Protein AF-A0A2P4XNV7-F1 (afdb_monomer_lite)

Secondary structure (DSSP, 8-state):
------------------------PPP-----------------S---------PPP--S-------S-TTPPP--HHHHHHHHHT--HHHHHHHHHTT--HHHHHHHHHHHHHTTSS-HHHHHHHHHHHHHHHH-

Organism: NCBI:txid4796

Foldseek 3Di:
DDDDDDDDDDDDDDDDDDDDDDDDDDDDDDDDDDDDDDDDDPDDDDDPPDDDDDDPDPDAPWPPPDDDDPDADTAHPVNLVCLLVVVCVVVLVVCLVVVDDLVSQLVNVVVCCVVVNDPPVSSVVSSVVSNVVNVD

InterPro domains:
  IPR031825 RXLR phytopathogen effector protein [PF16810] (2-131)

pLDDT: mean 70.28, std 21.77, range [34.59, 96.25]

Radius of gyration: 27.6 Å; chains: 1; bounding box: 35×68×77 Å

Sequence (136 aa):
MRLSFVLLAVIVISTSNATSNADPTAILPKTSMGLIYPSDALNGPSDKRVLRVHRKSEVEDFVDIIDGEERGISITSEQLSNLIKGSTRDIFQNWVRQGHSAGEVANALNSFITAGKLTDDRARDIARWFRDVKKS

Structure (mmCIF, N/CA/C/O backbone):
data_AF-A0A2P4XNV7-F1
#
_entry.id   AF-A0A2P4XNV7-F1
#
loop_
_atom_site.group_PDB
_atom_site.id
_atom_site.type_symbol
_atom_site.label_atom_id
_atom_site.label_alt_id
_atom_site.label_comp_id
_atom_site.label_asym_id
_atom_site.label_entity_id
_atom_site.label_seq_id
_atom_site.pdbx_PDB_ins_code
_atom_site.Cartn_x
_atom_site.Cartn_y
_atom_site.Cartn_z
_atom_site.occupancy
_atom_site.B_iso_or_equiv
_atom_site.auth_seq_id
_atom_site.auth_comp_id
_atom_site.auth_asym_id
_atom_site.auth_atom_id
_atom_site.pdbx_PDB_model_num
ATOM 1 N N . MET A 1 1 ? -16.204 -17.087 42.561 1.00 44.22 1 MET A N 1
ATOM 2 C CA . MET A 1 1 ? -15.238 -16.034 42.185 1.00 44.22 1 MET A CA 1
ATOM 3 C C . MET A 1 1 ? -16.016 -14.939 41.479 1.00 44.22 1 MET A C 1
ATOM 5 O O . MET A 1 1 ? -16.698 -15.239 40.511 1.00 44.22 1 MET A O 1
ATOM 9 N N . ARG A 1 2 ? -16.034 -13.723 42.033 1.00 53.09 2 ARG A N 1
ATOM 10 C CA . ARG A 1 2 ? -16.682 -12.557 41.417 1.00 53.09 2 ARG A CA 1
ATOM 11 C C . ARG A 1 2 ? -15.618 -11.822 40.605 1.00 53.09 2 ARG A C 1
ATOM 13 O O . ARG A 1 2 ? -14.604 -11.455 41.187 1.00 53.09 2 ARG A O 1
ATOM 20 N N . LEU A 1 3 ? -15.844 -11.619 39.310 1.00 45.59 3 LEU A N 1
ATOM 21 C CA . LEU A 1 3 ? -15.098 -10.646 38.515 1.00 45.59 3 LEU A CA 1
ATOM 22 C C . LEU A 1 3 ? -16.109 -9.688 37.898 1.00 45.59 3 LEU A C 1
ATOM 24 O O . LEU A 1 3 ? -16.947 -10.077 37.088 1.00 45.59 3 LEU A O 1
ATOM 28 N N . SER A 1 4 ? -16.034 -8.450 38.356 1.00 49.75 4 SER A N 1
ATOM 29 C CA . SER A 1 4 ? -16.861 -7.339 37.923 1.00 49.75 4 SER A CA 1
ATOM 30 C C . SER A 1 4 ? -15.994 -6.339 37.164 1.00 49.75 4 SER A C 1
ATOM 32 O O . SER A 1 4 ? -14.795 -6.244 37.421 1.00 49.75 4 SER A O 1
ATOM 34 N N . PHE A 1 5 ? -16.687 -5.531 36.359 1.00 50.41 5 PHE A N 1
ATOM 35 C CA . PHE A 1 5 ? -16.301 -4.250 35.757 1.00 50.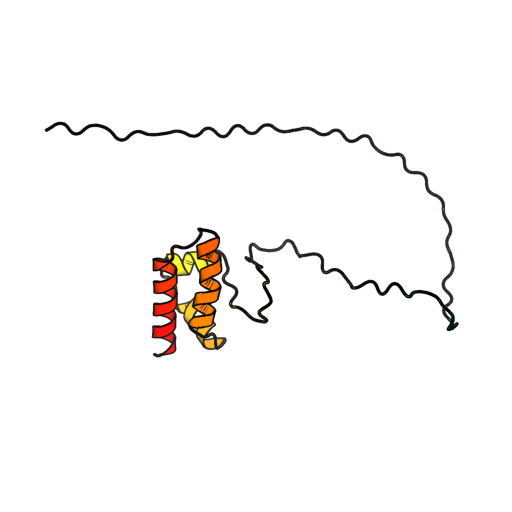41 5 PHE A CA 1
ATOM 36 C C . PHE A 1 5 ? -15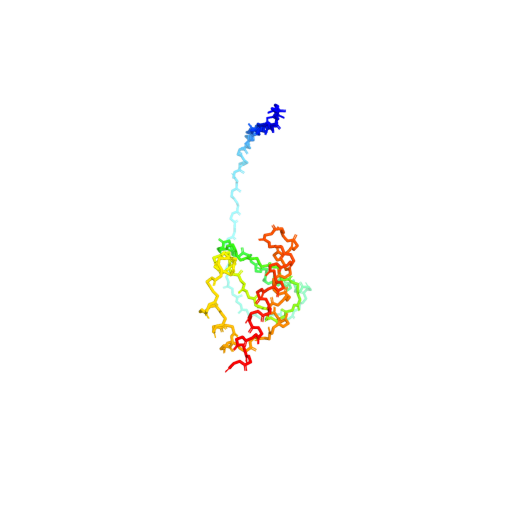.643 -4.294 34.375 1.00 50.41 5 PHE A C 1
ATOM 38 O O . PHE A 1 5 ? -14.475 -4.632 34.220 1.00 50.41 5 PHE A O 1
ATOM 45 N N . VAL A 1 6 ? -16.389 -3.784 33.390 1.00 54.12 6 VAL A N 1
ATOM 46 C CA . VAL A 1 6 ? -15.826 -3.020 32.274 1.00 54.12 6 VAL A CA 1
ATOM 47 C C . VAL A 1 6 ? -16.616 -1.714 32.181 1.00 54.12 6 VAL A C 1
ATOM 49 O O . VAL A 1 6 ? -17.844 -1.711 32.126 1.00 54.12 6 VAL A O 1
ATOM 52 N N . LEU A 1 7 ? -15.880 -0.612 32.270 1.00 48.31 7 LEU A N 1
ATOM 53 C CA . LEU A 1 7 ? -16.336 0.773 32.286 1.00 48.31 7 LEU A CA 1
ATOM 54 C C . LEU A 1 7 ? -16.689 1.213 30.852 1.00 48.31 7 LEU A C 1
ATOM 56 O O . LEU A 1 7 ? -15.877 1.014 29.950 1.00 48.31 7 LEU A O 1
ATOM 60 N N . LEU A 1 8 ? -17.857 1.824 30.630 1.00 47.53 8 LEU A N 1
ATOM 61 C CA . LEU A 1 8 ? -18.256 2.364 29.323 1.00 47.53 8 LEU A CA 1
ATOM 62 C C . LEU A 1 8 ? -18.228 3.900 29.375 1.00 47.53 8 LEU A C 1
ATOM 64 O O . LEU A 1 8 ? -19.014 4.506 30.101 1.00 47.53 8 LEU A O 1
ATOM 68 N N . ALA A 1 9 ? -17.318 4.526 28.627 1.00 56.16 9 ALA A N 1
ATOM 69 C CA . ALA A 1 9 ? -17.241 5.980 28.487 1.00 56.16 9 ALA A CA 1
ATOM 70 C C . ALA A 1 9 ? -17.989 6.421 27.218 1.00 56.16 9 ALA A C 1
ATOM 72 O O . ALA A 1 9 ? -17.646 6.005 26.113 1.00 56.16 9 ALA A O 1
ATOM 73 N N . VAL A 1 10 ? -19.019 7.254 27.382 1.00 63.78 10 VAL A N 1
ATOM 74 C CA . VAL A 1 10 ? -19.807 7.843 26.289 1.00 63.78 10 VAL A CA 1
ATOM 75 C C . VAL A 1 10 ? -19.272 9.246 26.009 1.00 63.78 10 VAL A C 1
ATOM 77 O O . VAL A 1 10 ? -19.251 10.084 26.907 1.00 63.78 10 VAL A O 1
ATOM 80 N N . ILE A 1 11 ? -18.848 9.512 24.772 1.00 59.88 11 ILE A N 1
ATOM 81 C CA . ILE A 1 11 ? -18.416 10.844 24.327 1.00 59.88 11 ILE A CA 1
ATOM 82 C C . ILE A 1 11 ? -19.572 11.477 23.549 1.00 59.88 11 ILE A C 1
ATOM 84 O O . ILE A 1 11 ? -19.970 10.974 22.501 1.00 59.88 11 ILE A O 1
ATOM 88 N N . VAL A 1 12 ? -20.116 12.577 24.071 1.00 62.19 12 VAL A N 1
ATOM 89 C CA . VAL A 1 12 ? -21.108 13.418 23.385 1.00 62.19 12 VAL A CA 1
ATOM 90 C C . VAL A 1 12 ? -20.360 14.516 22.632 1.00 62.19 12 VAL A C 1
ATOM 92 O O . VAL A 1 12 ? -19.622 15.285 23.242 1.00 62.19 12 VAL A O 1
ATOM 95 N N . ILE A 1 13 ? -20.554 14.598 21.316 1.00 55.69 13 ILE A N 1
ATOM 96 C CA . ILE A 1 13 ? -20.037 15.688 20.479 1.00 55.69 13 ILE A CA 1
ATOM 97 C C . ILE A 1 13 ? -21.178 16.689 20.277 1.00 55.69 13 ILE A C 1
ATOM 99 O O . ILE A 1 13 ? -22.166 16.383 19.612 1.00 55.69 13 ILE A O 1
ATOM 103 N N . SER A 1 14 ? -21.058 17.877 20.865 1.00 50.75 14 SER A N 1
ATOM 104 C CA . SER A 1 14 ? -21.955 19.008 20.623 1.00 50.75 14 SER A CA 1
ATOM 105 C C . SER A 1 14 ? -21.507 19.771 19.375 1.00 50.75 14 SER A C 1
ATOM 107 O O . SER A 1 14 ? -20.380 20.255 19.296 1.00 50.75 14 SER A O 1
ATOM 109 N N . THR A 1 15 ? -22.392 19.884 18.385 1.00 55.91 15 THR A N 1
ATOM 110 C CA . THR A 1 15 ? -22.208 20.759 17.221 1.00 55.91 15 THR A CA 1
ATOM 111 C C . THR A 1 15 ? -22.933 22.080 17.470 1.00 55.91 15 THR A C 1
ATOM 113 O O . THR A 1 15 ? -24.106 22.092 17.837 1.00 55.91 15 THR A O 1
ATOM 116 N N . SER A 1 16 ? -22.223 23.195 17.297 1.00 52.44 16 SER A N 1
ATOM 117 C CA . SER A 1 16 ? -22.794 24.544 17.323 1.00 52.44 16 SER A CA 1
ATOM 118 C C . SER A 1 16 ? -22.580 25.191 15.960 1.00 52.44 16 SER A C 1
ATOM 120 O O . SER A 1 16 ? -21.454 25.257 15.467 1.00 52.44 16 SER A O 1
ATOM 122 N N . ASN A 1 17 ? -23.664 25.668 15.356 1.00 58.62 17 ASN A N 1
ATOM 123 C CA . ASN A 1 17 ? -23.693 26.208 14.001 1.00 58.62 17 ASN A CA 1
ATOM 124 C C . ASN A 1 17 ? -23.554 27.731 14.100 1.00 58.62 17 ASN A C 1
ATOM 126 O O . ASN A 1 17 ? -24.399 28.378 14.717 1.00 58.62 17 ASN A O 1
ATOM 130 N N . ALA A 1 18 ? -22.518 28.318 13.504 1.00 50.94 18 ALA A N 1
ATOM 131 C CA . ALA A 1 18 ? -22.404 29.770 13.401 1.00 50.94 18 ALA A CA 1
ATOM 132 C C . ALA A 1 18 ? -23.062 30.250 12.098 1.00 50.94 18 ALA A C 1
ATOM 134 O O . ALA A 1 18 ? -22.565 29.994 11.004 1.00 50.94 18 ALA A O 1
ATOM 135 N N . THR A 1 19 ? -24.193 30.945 12.214 1.00 50.84 19 THR A N 1
ATOM 136 C CA . THR A 1 19 ? -24.823 31.706 11.127 1.00 50.84 19 THR A CA 1
ATOM 137 C C . THR A 1 19 ? -24.040 32.990 10.868 1.00 50.84 19 THR A C 1
ATOM 139 O O . THR A 1 19 ? -23.944 33.838 11.754 1.00 50.84 19 THR A O 1
ATOM 142 N N . SER A 1 20 ? -23.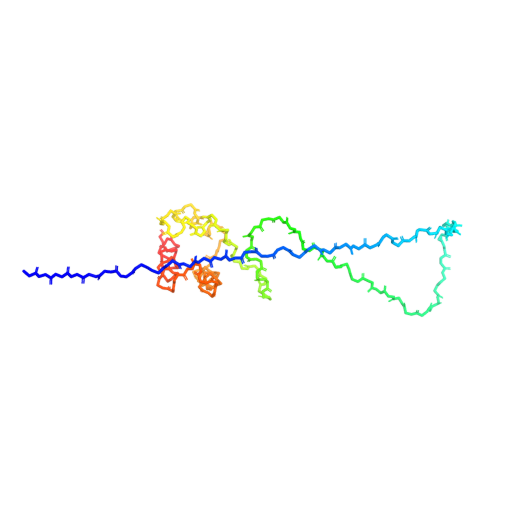521 33.161 9.653 1.00 44.16 20 SER A N 1
ATOM 143 C CA . SER A 1 20 ? -22.972 34.433 9.177 1.00 44.16 20 SER A CA 1
ATOM 144 C C . SER A 1 20 ? -23.921 35.011 8.129 1.00 44.16 20 SER A C 1
ATOM 146 O O . SER A 1 20 ? -24.077 34.450 7.047 1.00 44.16 20 SER A O 1
ATOM 148 N N . ASN A 1 21 ? -24.593 36.108 8.482 1.00 55.09 21 ASN A N 1
ATOM 149 C CA . ASN A 1 21 ? -25.277 36.962 7.519 1.00 55.09 21 ASN A CA 1
ATOM 150 C C . ASN A 1 21 ? -24.216 37.873 6.892 1.00 55.09 21 ASN A C 1
ATOM 152 O O . ASN A 1 21 ? -23.575 38.637 7.613 1.00 55.09 21 ASN A O 1
ATOM 156 N N . ALA A 1 22 ? -24.018 37.780 5.579 1.00 45.62 22 ALA A N 1
ATOM 157 C CA . ALA A 1 22 ? -23.236 38.749 4.821 1.00 45.62 22 ALA A CA 1
ATOM 158 C C . ALA A 1 22 ? -24.206 39.646 4.043 1.00 45.62 22 ALA A C 1
ATOM 160 O O . ALA A 1 22 ? -25.005 39.150 3.246 1.00 45.62 22 ALA A O 1
ATOM 161 N N . ASP A 1 23 ? -24.149 40.951 4.304 1.00 51.56 23 ASP A N 1
ATOM 162 C CA . ASP A 1 23 ? -24.905 41.971 3.576 1.00 51.56 23 ASP A CA 1
ATOM 163 C C . ASP A 1 23 ? -24.557 41.959 2.072 1.00 51.56 23 ASP A C 1
ATOM 165 O O . ASP A 1 23 ? -23.394 41.753 1.708 1.00 51.56 23 ASP A O 1
ATOM 169 N N . PRO A 1 24 ? -25.522 42.202 1.164 1.00 48.38 24 PRO A N 1
ATOM 170 C CA . PRO A 1 24 ? -25.244 42.245 -0.265 1.00 48.38 24 PRO A CA 1
ATOM 171 C C . PRO A 1 24 ? -24.553 43.559 -0.660 1.00 48.38 24 PRO A C 1
ATOM 173 O O . PRO A 1 24 ? -25.140 44.640 -0.595 1.00 48.38 24 PRO A O 1
ATOM 176 N N . THR A 1 25 ? -23.312 43.469 -1.139 1.00 44.53 25 THR A N 1
ATOM 177 C CA . THR A 1 25 ? -22.605 44.608 -1.737 1.00 44.53 25 THR A CA 1
ATOM 178 C C . THR A 1 25 ? -23.222 44.965 -3.091 1.00 44.53 25 THR A C 1
ATOM 180 O O . THR A 1 25 ? -23.326 44.135 -3.994 1.00 44.53 25 THR A O 1
ATOM 183 N N . ALA A 1 26 ? -23.625 46.229 -3.213 1.00 41.25 26 ALA A N 1
ATOM 184 C CA . ALA A 1 26 ? -24.258 46.821 -4.380 1.00 41.25 26 ALA A CA 1
ATOM 185 C C . ALA A 1 26 ? -23.426 46.684 -5.670 1.00 41.25 26 ALA A C 1
ATOM 187 O O . ALA A 1 26 ? -22.220 46.926 -5.703 1.00 41.25 26 ALA A O 1
ATOM 188 N N . ILE A 1 27 ? -24.122 46.347 -6.755 1.00 50.78 27 ILE A N 1
ATOM 189 C CA . ILE A 1 27 ? -23.620 46.295 -8.128 1.00 50.78 27 ILE A CA 1
ATOM 190 C C . ILE A 1 27 ? -23.653 47.720 -8.698 1.00 50.78 27 ILE A C 1
ATOM 192 O O . ILE A 1 27 ? -24.695 48.368 -8.624 1.00 50.78 27 ILE A O 1
ATOM 196 N N . LEU A 1 28 ? -22.577 48.187 -9.341 1.00 37.94 28 LEU A N 1
ATOM 197 C CA . LEU A 1 28 ? -22.668 49.301 -10.293 1.00 37.94 28 LEU A CA 1
ATOM 198 C C . LEU A 1 28 ? -21.811 49.019 -11.545 1.00 37.94 28 LEU A C 1
ATOM 200 O O . LEU A 1 28 ? -20.600 48.826 -11.419 1.00 37.94 28 LEU A O 1
ATOM 204 N N . PRO A 1 29 ? -22.408 48.989 -12.753 1.00 48.69 29 PRO A N 1
ATOM 205 C CA . PRO A 1 29 ? -21.723 48.635 -13.987 1.00 48.69 29 PRO A CA 1
ATOM 206 C C . PRO A 1 29 ? -21.147 49.886 -14.655 1.00 48.69 29 PRO A C 1
ATOM 208 O O . PRO A 1 29 ? -21.850 50.881 -14.834 1.00 48.69 29 PRO A O 1
ATOM 211 N N . LYS A 1 30 ? -19.886 49.834 -15.091 1.00 43.75 30 LYS A N 1
ATOM 212 C CA . LYS A 1 30 ? -19.377 50.768 -16.103 1.00 43.75 30 LYS A CA 1
ATOM 213 C C . LYS A 1 30 ? -18.643 50.009 -17.202 1.00 43.75 30 LYS A C 1
ATOM 215 O O . LYS A 1 30 ? -17.568 49.453 -17.022 1.00 43.75 30 LYS A O 1
ATOM 220 N N . THR A 1 31 ? -19.337 49.992 -18.329 1.00 48.75 31 THR A N 1
ATOM 221 C CA . THR A 1 31 ? -18.972 49.612 -19.688 1.00 48.75 31 THR A CA 1
ATOM 222 C C . THR A 1 31 ? -17.658 50.225 -20.165 1.00 48.75 31 THR A C 1
ATOM 224 O O . THR A 1 31 ? -17.448 51.421 -19.983 1.00 48.75 31 THR A O 1
ATOM 227 N N . SER A 1 32 ? -16.873 49.459 -20.923 1.00 39.38 32 SER A N 1
ATOM 228 C CA . SER A 1 32 ? -16.314 49.946 -22.190 1.00 39.38 32 SER A CA 1
ATOM 229 C C . SER A 1 32 ? -15.863 48.757 -23.042 1.00 39.38 32 SER A C 1
ATOM 231 O O . SER A 1 32 ? -14.926 48.045 -22.685 1.00 39.38 32 SER A O 1
ATOM 233 N N . MET A 1 33 ? -16.580 48.509 -24.141 1.00 46.97 33 MET A N 1
ATOM 234 C CA . MET A 1 33 ? -16.168 47.590 -25.204 1.00 46.97 33 MET A CA 1
ATOM 235 C C . MET A 1 33 ? -14.953 48.193 -25.915 1.00 46.97 33 MET A C 1
ATOM 237 O O . MET A 1 33 ? -15.052 49.273 -26.490 1.00 46.97 33 MET A O 1
ATOM 241 N N . GLY A 1 34 ? -13.822 47.488 -25.897 1.00 36.47 34 GLY A N 1
ATOM 242 C CA . GLY A 1 34 ? -12.653 47.802 -26.715 1.00 36.47 34 GLY A CA 1
ATOM 243 C C . GLY A 1 34 ? -12.474 46.743 -27.796 1.00 36.47 34 GLY A C 1
ATOM 244 O O . GLY A 1 34 ? -12.187 45.591 -27.483 1.00 36.47 34 GLY A O 1
ATOM 245 N N . LEU A 1 35 ? -12.693 47.145 -29.047 1.00 38.12 35 LEU A N 1
ATOM 246 C 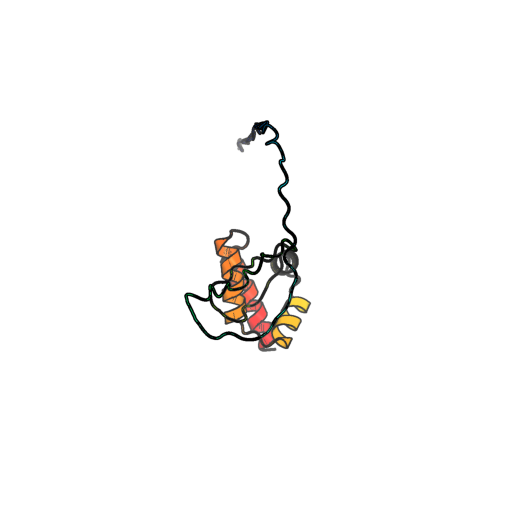CA . LEU A 1 35 ? -12.501 46.379 -30.280 1.00 38.12 35 LEU A CA 1
ATOM 247 C C . LEU A 1 35 ? -11.131 45.674 -30.331 1.00 38.12 35 LEU A C 1
ATOM 249 O O . LEU A 1 35 ? -10.103 46.270 -30.020 1.00 38.12 35 LEU A O 1
ATOM 253 N N . ILE A 1 36 ? -11.126 44.429 -30.807 1.00 45.56 36 ILE A N 1
ATOM 254 C CA . ILE A 1 36 ? -9.926 43.636 -31.092 1.00 45.56 36 ILE A CA 1
ATOM 255 C C . ILE A 1 36 ? -9.409 44.009 -32.488 1.00 45.56 36 ILE A C 1
ATOM 257 O O . ILE A 1 36 ? -10.111 43.795 -33.472 1.00 45.56 36 ILE A O 1
ATOM 261 N N . TYR A 1 37 ? -8.167 44.487 -32.573 1.00 34.59 37 TYR A N 1
ATOM 262 C CA . TYR A 1 37 ? -7.324 44.373 -33.768 1.00 34.59 37 TYR A CA 1
ATOM 263 C C . TYR A 1 37 ? -5.910 43.963 -33.329 1.00 34.59 37 TYR A C 1
ATOM 265 O O . TYR A 1 37 ? -5.304 44.682 -32.533 1.00 34.59 37 TYR A O 1
ATOM 273 N N . PRO A 1 38 ? -5.376 42.817 -33.796 1.00 55.12 38 PRO A N 1
ATOM 274 C CA . PRO A 1 38 ? -4.023 42.396 -33.485 1.00 55.12 38 PRO A CA 1
ATOM 275 C C . PRO A 1 38 ? -3.102 42.714 -34.663 1.00 55.12 38 PRO A C 1
ATOM 277 O O . PRO A 1 38 ? -3.242 42.135 -35.737 1.00 55.12 38 PRO A O 1
ATOM 280 N N . SER A 1 39 ? -2.118 43.580 -34.457 1.00 42.75 39 SER A N 1
ATOM 281 C CA . SER A 1 39 ? -0.879 43.522 -35.232 1.00 42.75 39 SER A CA 1
ATOM 282 C C . SER A 1 39 ? 0.211 44.314 -34.526 1.00 42.75 39 SER A C 1
ATOM 284 O O . SER A 1 39 ? 0.197 45.540 -34.522 1.00 42.75 39 SER A O 1
ATOM 286 N N . ASP A 1 40 ? 1.118 43.542 -33.937 1.00 50.88 40 ASP A N 1
ATOM 287 C CA . ASP A 1 40 ? 2.561 43.749 -33.986 1.00 50.88 40 ASP A CA 1
ATOM 288 C C . ASP A 1 40 ? 3.100 45.106 -33.500 1.00 50.88 40 ASP A C 1
ATOM 290 O O . ASP A 1 40 ? 3.178 46.087 -34.236 1.00 50.88 40 ASP A O 1
ATOM 294 N N . ALA A 1 41 ? 3.536 45.129 -32.240 1.00 36.88 41 ALA A N 1
ATOM 295 C CA . ALA A 1 41 ? 4.503 46.102 -31.750 1.00 36.88 41 ALA A CA 1
ATOM 296 C C . ALA A 1 41 ? 5.283 45.506 -30.568 1.00 36.88 41 ALA A C 1
ATOM 298 O O . ALA A 1 41 ? 4.862 45.550 -29.412 1.00 36.88 41 ALA A O 1
ATOM 299 N N . LEU A 1 42 ? 6.451 44.948 -30.883 1.00 55.72 42 LEU A N 1
ATOM 300 C CA . LEU A 1 42 ? 7.583 44.804 -29.970 1.00 55.72 42 LEU A CA 1
ATOM 301 C C . LEU A 1 42 ? 7.909 46.164 -29.313 1.00 55.72 42 LEU A C 1
ATOM 303 O O . LEU A 1 42 ? 8.573 46.977 -29.948 1.00 55.72 42 LEU A O 1
ATOM 307 N N . ASN A 1 43 ? 7.460 46.420 -28.072 1.00 43.25 43 ASN A N 1
ATOM 308 C CA . ASN A 1 43 ? 8.173 47.274 -27.096 1.00 43.25 43 ASN A CA 1
ATOM 309 C C . ASN A 1 43 ? 7.504 47.363 -25.696 1.00 43.25 43 ASN A C 1
ATOM 311 O O . ASN A 1 43 ? 6.659 48.219 -25.459 1.00 43.25 43 ASN A O 1
ATOM 315 N N . GLY A 1 44 ? 7.998 46.541 -24.753 1.00 37.34 44 GLY A N 1
ATOM 316 C CA . GLY A 1 44 ? 8.061 46.764 -23.287 1.00 37.34 44 GLY A CA 1
ATOM 317 C C . GLY A 1 44 ? 6.759 46.814 -22.454 1.00 37.34 44 GLY A C 1
ATOM 318 O O . GLY A 1 44 ? 5.667 46.897 -23.000 1.00 37.34 44 GLY A O 1
ATOM 319 N N . PRO A 1 45 ? 6.842 46.881 -21.104 1.00 50.41 45 PRO A N 1
ATOM 320 C CA . PRO A 1 45 ? 7.708 46.173 -20.160 1.00 50.41 45 PRO A CA 1
ATOM 321 C C . PRO A 1 45 ? 6.911 45.144 -19.311 1.00 50.41 45 PRO A C 1
ATOM 323 O O . PRO A 1 45 ? 5.766 45.364 -18.926 1.00 50.41 45 PRO A O 1
ATOM 326 N N . SER A 1 46 ? 7.564 44.043 -18.927 1.00 59.91 46 SER A N 1
ATOM 327 C CA . SER A 1 46 ? 7.051 42.976 -18.042 1.00 59.91 46 SER A CA 1
ATOM 328 C C . SER A 1 46 ? 5.819 42.209 -18.549 1.00 59.91 46 SER A C 1
ATOM 330 O O . SER A 1 46 ? 4.700 42.372 -18.065 1.00 59.91 46 SER A O 1
ATOM 332 N N . ASP A 1 47 ? 6.056 41.261 -19.457 1.00 53.38 47 ASP A N 1
ATOM 333 C CA . ASP A 1 47 ? 5.110 40.176 -19.707 1.00 53.38 47 ASP A CA 1
ATOM 334 C C . ASP A 1 47 ? 4.901 39.386 -18.411 1.00 53.38 47 ASP A C 1
ATOM 336 O O . ASP A 1 47 ? 5.732 38.565 -18.006 1.00 53.38 47 ASP A O 1
ATOM 340 N N . LYS A 1 48 ? 3.774 39.627 -17.738 1.00 63.44 48 LYS A N 1
ATOM 341 C CA . LYS A 1 48 ? 3.290 38.744 -16.678 1.00 63.44 48 LYS A CA 1
ATOM 342 C C . LYS A 1 48 ? 2.900 37.422 -17.334 1.00 63.44 48 LYS A C 1
ATOM 344 O O . LYS A 1 48 ? 1.754 37.219 -17.721 1.00 63.44 48 LYS A O 1
ATOM 349 N N . ARG A 1 49 ? 3.871 36.516 -17.477 1.00 63.38 49 ARG A N 1
ATOM 350 C CA . ARG A 1 49 ? 3.622 35.111 -17.811 1.00 63.38 49 ARG A CA 1
ATOM 351 C C . ARG A 1 49 ? 2.815 34.506 -16.668 1.00 63.38 49 ARG A C 1
ATOM 353 O O . ARG A 1 49 ? 3.367 34.161 -15.627 1.00 63.38 49 ARG A O 1
ATOM 360 N N . VAL A 1 50 ? 1.502 34.413 -16.836 1.00 64.50 50 VAL A N 1
ATOM 361 C CA . VAL A 1 50 ? 0.652 33.726 -15.864 1.00 64.50 50 VAL A CA 1
ATOM 362 C C . VAL A 1 50 ? 0.776 32.230 -16.132 1.00 64.50 50 VAL A C 1
ATOM 364 O O . VAL A 1 50 ? 0.274 31.723 -17.135 1.00 64.50 50 VAL A O 1
ATOM 367 N N . LEU A 1 51 ? 1.482 31.520 -15.251 1.00 67.06 51 LEU A N 1
ATOM 368 C CA . LEU A 1 51 ? 1.451 30.062 -15.230 1.00 67.06 51 LEU A CA 1
ATOM 369 C C . LEU A 1 51 ? 0.019 29.627 -14.894 1.00 67.06 51 LEU A C 1
ATOM 371 O O . LEU A 1 51 ? -0.568 30.102 -13.921 1.00 67.06 51 LEU A O 1
ATOM 375 N N . ARG A 1 52 ? -0.566 28.751 -15.718 1.00 63.81 52 ARG A N 1
ATOM 376 C CA . ARG A 1 52 ? -1.894 28.183 -15.457 1.00 63.81 52 ARG A CA 1
ATOM 377 C C . ARG A 1 52 ? -1.843 27.388 -14.152 1.00 63.81 52 ARG A C 1
ATOM 379 O O . ARG A 1 52 ? -1.263 26.307 -14.114 1.00 63.81 52 ARG A O 1
ATOM 386 N N . VAL A 1 53 ? -2.473 27.909 -13.104 1.00 57.81 53 VAL A N 1
ATOM 387 C CA . VAL A 1 53 ? -2.738 27.158 -11.874 1.00 57.81 53 VAL A CA 1
ATOM 388 C C . VAL A 1 53 ? -3.745 26.058 -12.205 1.00 57.81 53 VAL A C 1
ATOM 390 O O . VAL A 1 53 ? -4.861 26.342 -12.642 1.00 57.81 53 VAL A O 1
ATOM 393 N N . HIS A 1 54 ? -3.351 24.798 -12.024 1.00 47.34 54 HIS A N 1
ATOM 394 C CA . HIS A 1 54 ? -4.292 23.684 -12.042 1.00 47.34 54 HIS A CA 1
ATOM 395 C C . HIS A 1 54 ? -5.160 23.767 -10.785 1.00 47.34 54 HIS A C 1
ATOM 397 O O . HIS A 1 54 ? -4.669 23.647 -9.664 1.00 47.34 54 HIS A O 1
ATOM 403 N N . ARG A 1 55 ? -6.463 23.990 -10.968 1.00 51.25 55 ARG A N 1
ATOM 404 C CA . ARG A 1 55 ? -7.448 23.814 -9.900 1.00 51.25 55 ARG A CA 1
ATOM 405 C C . ARG A 1 55 ? -7.541 22.314 -9.622 1.00 51.25 55 ARG A C 1
ATOM 407 O O . ARG A 1 55 ? -7.891 21.561 -10.528 1.00 51.25 55 ARG A O 1
ATOM 414 N N . LYS A 1 56 ? -7.195 21.889 -8.402 1.00 51.75 56 LYS A N 1
ATOM 415 C CA . LYS A 1 56 ? -7.345 20.499 -7.954 1.00 51.75 56 LYS A CA 1
ATOM 416 C C . LYS A 1 56 ? -8.813 20.099 -8.140 1.00 51.75 56 LYS A C 1
ATOM 418 O O . LYS A 1 56 ? -9.704 20.762 -7.615 1.00 51.75 56 LYS A O 1
ATOM 423 N N . SER A 1 57 ? -9.045 19.097 -8.982 1.00 50.09 57 SER A N 1
ATOM 424 C CA . SER A 1 57 ? -10.371 18.548 -9.255 1.00 50.09 57 SER A CA 1
ATOM 425 C C . SER A 1 57 ? -10.860 17.823 -8.005 1.00 50.09 57 SER A C 1
ATOM 427 O O . SER A 1 57 ? -10.215 16.883 -7.550 1.00 50.09 57 SER A O 1
ATOM 429 N N . GLU A 1 58 ? -11.986 18.265 -7.452 1.00 52.75 58 GLU A N 1
ATOM 430 C CA . GLU A 1 58 ? -12.702 17.616 -6.349 1.00 52.75 58 GLU A CA 1
ATOM 431 C C . GLU A 1 58 ? -13.461 16.389 -6.871 1.00 52.75 58 GLU A C 1
ATOM 433 O O . GLU A 1 58 ? -14.688 16.379 -6.905 1.00 52.75 58 GLU A O 1
ATOM 438 N N . VAL A 1 59 ? -12.756 15.364 -7.352 1.00 50.28 59 VAL A N 1
ATOM 439 C CA . VAL A 1 59 ? -13.406 14.096 -7.697 1.00 50.28 59 VAL A CA 1
ATOM 440 C C . VAL A 1 59 ? -12.507 12.940 -7.266 1.00 50.28 59 VAL A C 1
ATOM 442 O O . VAL A 1 59 ? -11.425 12.751 -7.813 1.00 50.28 59 VAL A O 1
ATOM 445 N N . GLU A 1 60 ? -13.035 12.204 -6.284 1.00 51.34 60 GLU A N 1
ATOM 446 C CA . GLU A 1 60 ? -12.546 10.980 -5.634 1.00 51.34 60 GLU A CA 1
ATOM 447 C C . GLU A 1 60 ? -11.431 11.127 -4.583 1.00 51.34 60 GLU A C 1
ATOM 449 O O . GLU A 1 60 ? -10.465 11.869 -4.738 1.00 51.34 60 GLU A O 1
ATOM 454 N N . ASP A 1 61 ? -11.619 10.390 -3.478 1.00 53.97 61 ASP A N 1
ATOM 455 C CA . ASP A 1 61 ? -10.766 10.261 -2.283 1.00 53.97 61 ASP A CA 1
ATOM 456 C C . ASP A 1 61 ? -9.454 9.526 -2.618 1.00 53.97 61 ASP A C 1
ATOM 458 O O . ASP A 1 61 ? -9.088 8.511 -2.023 1.00 53.97 61 ASP A O 1
ATOM 462 N N . PHE A 1 62 ? -8.758 10.004 -3.645 1.00 49.38 62 PHE A N 1
ATOM 463 C CA . PHE A 1 62 ? -7.372 9.668 -3.880 1.00 49.38 62 PHE A CA 1
ATOM 464 C C . PHE A 1 62 ? -6.559 10.371 -2.801 1.00 49.38 62 PHE A C 1
ATOM 466 O O . PHE A 1 62 ? -6.635 11.592 -2.635 1.00 49.38 62 PHE A O 1
ATOM 473 N N . VAL A 1 63 ? -5.749 9.607 -2.070 1.00 53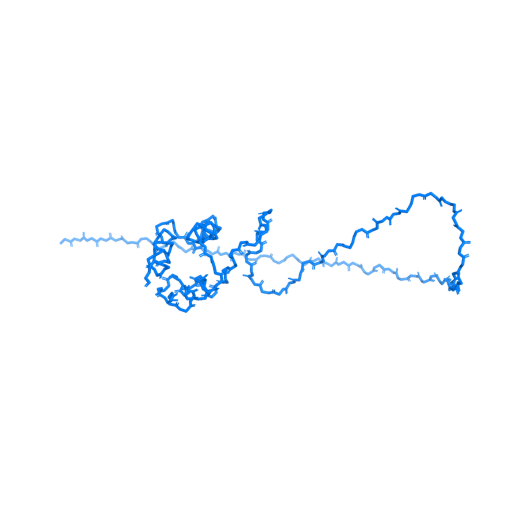.75 63 VAL A N 1
ATOM 474 C CA . VAL A 1 63 ? -4.674 10.177 -1.258 1.00 53.75 63 VAL A CA 1
ATOM 475 C C . VAL A 1 63 ? -3.616 10.689 -2.235 1.00 53.75 63 VAL A C 1
ATOM 477 O O . VAL A 1 63 ? -2.622 10.037 -2.526 1.00 53.75 63 VAL A O 1
ATOM 480 N N . ASP A 1 64 ? -3.896 11.852 -2.810 1.00 46.47 64 ASP A N 1
ATOM 481 C CA . ASP A 1 64 ? -3.025 12.585 -3.713 1.00 46.47 64 ASP A CA 1
ATOM 482 C C . ASP A 1 64 ? -2.017 13.360 -2.856 1.00 46.47 64 ASP A C 1
ATOM 484 O O . ASP A 1 64 ? -2.104 14.582 -2.692 1.00 46.47 64 ASP A O 1
ATOM 488 N N . ILE A 1 65 ? -1.125 12.606 -2.205 1.00 49.75 65 ILE A N 1
ATOM 489 C CA . ILE A 1 65 ? 0.069 13.136 -1.546 1.00 49.75 65 ILE A CA 1
ATOM 490 C C . ILE A 1 65 ? 1.173 13.078 -2.594 1.00 49.75 65 ILE A C 1
ATOM 492 O O . ILE A 1 65 ? 1.939 12.122 -2.689 1.00 49.75 65 ILE A O 1
ATOM 496 N N . ILE A 1 66 ? 1.186 14.110 -3.432 1.00 47.72 66 ILE A N 1
ATOM 497 C CA . ILE A 1 66 ? 2.305 14.414 -4.311 1.00 47.72 66 ILE A CA 1
ATOM 498 C C . ILE A 1 66 ? 3.417 14.958 -3.415 1.00 47.72 66 ILE A C 1
ATOM 500 O O . ILE A 1 66 ? 3.409 16.135 -3.059 1.00 47.72 66 ILE A O 1
ATOM 504 N N . ASP A 1 67 ? 4.368 14.101 -3.061 1.00 41.84 67 ASP A N 1
ATOM 505 C CA . ASP A 1 67 ? 5.730 14.537 -2.777 1.00 41.84 67 ASP A CA 1
ATOM 506 C C . ASP A 1 67 ? 6.617 13.994 -3.894 1.00 41.84 67 ASP A C 1
ATOM 508 O O . ASP A 1 67 ? 6.917 12.808 -3.908 1.00 41.84 67 ASP A O 1
ATOM 512 N N . GLY A 1 68 ? 6.909 14.845 -4.883 1.00 41.50 68 GLY A N 1
ATOM 513 C CA . GLY A 1 68 ? 8.095 14.814 -5.753 1.00 41.50 68 GLY A CA 1
ATOM 514 C C . GLY A 1 68 ? 8.485 13.560 -6.552 1.00 41.50 68 GLY A C 1
ATOM 515 O O . GLY A 1 68 ? 9.380 13.669 -7.385 1.00 41.50 68 GLY A O 1
ATOM 516 N N . GLU A 1 69 ? 7.866 12.401 -6.359 1.00 48.50 69 GLU A N 1
ATOM 517 C CA . GLU A 1 69 ? 8.261 11.140 -6.980 1.00 48.50 69 GLU A CA 1
ATOM 518 C C . GLU A 1 69 ? 7.297 10.825 -8.125 1.00 48.50 69 GLU A C 1
ATOM 520 O O . GLU A 1 69 ? 6.205 10.279 -7.950 1.00 48.50 69 GLU A O 1
ATOM 525 N N . GLU A 1 70 ? 7.692 11.238 -9.331 1.00 48.97 70 GLU A N 1
ATOM 526 C CA . GLU A 1 70 ? 7.052 10.829 -10.577 1.00 48.97 70 GLU A CA 1
ATOM 527 C C . GLU A 1 70 ? 6.794 9.308 -10.569 1.00 48.97 70 GLU A C 1
ATOM 529 O O . GLU A 1 70 ? 7.717 8.513 -10.728 1.00 48.97 70 GLU A O 1
ATOM 534 N N . ARG A 1 71 ? 5.504 8.930 -10.497 1.00 56.53 71 ARG A N 1
ATOM 535 C CA . ARG A 1 71 ? 4.928 7.588 -10.754 1.00 56.53 71 ARG A CA 1
ATOM 536 C C . ARG A 1 71 ? 4.886 6.587 -9.588 1.00 56.53 71 ARG A C 1
ATOM 538 O O . ARG A 1 71 ? 5.081 5.394 -9.797 1.00 56.53 71 ARG A O 1
ATOM 545 N N . GLY A 1 72 ? 4.520 7.030 -8.387 1.00 64.94 72 GLY A N 1
ATOM 546 C CA . GLY A 1 72 ? 4.135 6.112 -7.306 1.00 64.94 72 GLY A CA 1
ATOM 547 C C . GLY A 1 72 ? 2.876 5.272 -7.606 1.00 64.94 72 GLY A C 1
ATOM 548 O O . GLY A 1 72 ? 2.029 5.638 -8.426 1.00 64.94 72 GLY A O 1
ATOM 549 N N . ILE A 1 73 ? 2.726 4.137 -6.910 1.00 85.06 73 ILE A N 1
ATOM 550 C CA . ILE A 1 73 ? 1.473 3.366 -6.879 1.00 85.06 73 ILE A CA 1
ATOM 551 C C . ILE A 1 73 ? 0.361 4.231 -6.270 1.00 85.06 73 ILE A C 1
ATOM 553 O O . ILE A 1 73 ? 0.499 4.736 -5.158 1.00 85.06 73 ILE A O 1
ATOM 557 N N . SER A 1 74 ? -0.774 4.328 -6.964 1.00 84.62 74 SER A N 1
ATOM 558 C CA . SER A 1 74 ? -2.017 4.834 -6.377 1.00 84.62 74 SER A CA 1
ATOM 559 C C . SER A 1 74 ? -2.833 3.665 -5.826 1.00 84.62 74 SER A C 1
ATOM 561 O O . SER A 1 74 ? -3.064 2.678 -6.531 1.00 84.62 74 SER A O 1
ATOM 563 N N . ILE A 1 75 ? -3.239 3.762 -4.559 1.00 89.56 75 ILE A N 1
ATOM 564 C CA . ILE A 1 75 ? -4.099 2.785 -3.879 1.00 89.56 75 ILE A CA 1
ATOM 565 C C . ILE A 1 75 ? -5.388 3.505 -3.502 1.00 89.56 75 ILE A C 1
ATOM 567 O O . ILE A 1 75 ? -5.371 4.427 -2.687 1.00 89.56 75 ILE A O 1
ATOM 571 N N . THR A 1 76 ? -6.513 3.089 -4.076 1.00 90.44 76 THR A N 1
ATOM 572 C CA . THR A 1 76 ? -7.818 3.649 -3.700 1.00 90.44 76 THR A CA 1
ATOM 573 C C . THR A 1 76 ? -8.255 3.147 -2.322 1.00 90.44 76 THR A C 1
ATOM 575 O O . THR A 1 76 ? -7.821 2.088 -1.861 1.00 90.44 76 THR A O 1
ATOM 578 N N . SER A 1 77 ? -9.175 3.860 -1.665 1.00 88.62 77 SER A N 1
ATOM 579 C CA . SER A 1 77 ? -9.770 3.416 -0.394 1.00 88.62 77 SER A CA 1
ATOM 580 C C . SER A 1 77 ? -10.426 2.025 -0.504 1.00 88.6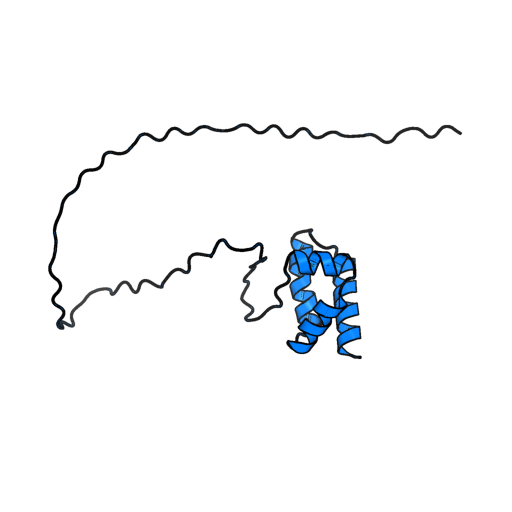2 77 SER A C 1
ATOM 582 O O . SER A 1 77 ? -10.335 1.215 0.423 1.00 88.62 77 SER A O 1
ATOM 584 N N . GLU A 1 78 ? -11.023 1.697 -1.656 1.00 91.00 78 GLU A N 1
ATOM 585 C CA . GLU A 1 78 ? -11.568 0.362 -1.931 1.00 91.00 78 GLU A CA 1
ATOM 586 C C . GLU A 1 78 ? -10.463 -0.698 -2.028 1.00 91.00 78 GLU A C 1
ATOM 588 O O . GLU A 1 78 ? -10.540 -1.740 -1.371 1.00 91.00 78 GLU A O 1
ATOM 593 N N . GLN A 1 79 ? -9.403 -0.423 -2.796 1.00 92.56 79 GLN A N 1
ATOM 594 C CA . GLN A 1 79 ? -8.253 -1.319 -2.896 1.00 92.56 79 GLN A CA 1
ATOM 595 C C . GLN A 1 79 ? -7.625 -1.556 -1.524 1.00 92.56 79 GLN A C 1
ATOM 597 O O . GLN A 1 79 ? -7.379 -2.705 -1.166 1.00 92.56 79 GLN A O 1
ATOM 602 N N . LEU A 1 80 ? -7.442 -0.509 -0.717 1.00 93.94 80 LEU A N 1
ATOM 603 C CA . LEU A 1 80 ? -6.945 -0.631 0.651 1.00 93.94 80 LEU A CA 1
ATOM 604 C C . LEU A 1 80 ? -7.850 -1.532 1.505 1.00 93.94 80 LEU A C 1
ATOM 606 O O . LEU A 1 80 ? -7.352 -2.433 2.182 1.00 93.94 80 LEU A O 1
ATOM 610 N N . SER A 1 81 ? -9.173 -1.348 1.444 1.00 94.19 81 SER A N 1
ATOM 611 C CA . SER A 1 81 ? -10.129 -2.211 2.155 1.00 94.19 81 SER A CA 1
ATOM 612 C C . SER A 1 81 ? -9.985 -3.678 1.741 1.00 94.19 81 SER A C 1
ATOM 614 O O . SER A 1 81 ? -9.946 -4.571 2.592 1.00 94.19 81 SER A O 1
ATOM 616 N N . ASN A 1 82 ? -9.846 -3.935 0.442 1.00 94.94 82 ASN A N 1
ATOM 617 C CA . ASN A 1 82 ? -9.673 -5.278 -0.103 1.00 94.94 82 ASN A CA 1
ATOM 618 C C . ASN A 1 82 ? -8.336 -5.905 0.323 1.00 94.94 82 ASN A C 1
ATOM 620 O O . ASN A 1 82 ? -8.312 -7.070 0.723 1.00 94.94 82 ASN A O 1
ATOM 624 N N . LEU A 1 83 ? -7.248 -5.130 0.353 1.00 95.00 83 LEU A N 1
ATOM 625 C CA . LEU A 1 83 ? -5.945 -5.569 0.866 1.00 95.00 83 LEU A CA 1
ATOM 626 C C . LEU A 1 83 ? -6.014 -5.942 2.358 1.00 95.00 83 LEU A C 1
ATOM 628 O O . LEU A 1 83 ? -5.479 -6.972 2.783 1.00 95.00 83 LEU A O 1
ATOM 632 N N . ILE A 1 84 ? -6.727 -5.153 3.165 1.00 93.38 84 ILE A N 1
ATOM 633 C CA . ILE A 1 84 ? -6.946 -5.431 4.594 1.00 93.38 84 ILE A CA 1
ATOM 634 C C . ILE A 1 84 ? -7.796 -6.694 4.793 1.00 93.38 84 ILE A C 1
ATOM 636 O O . ILE A 1 84 ? -7.508 -7.492 5.681 1.00 93.38 84 ILE A O 1
ATOM 640 N N . LYS A 1 85 ? -8.790 -6.934 3.935 1.00 94.06 85 LYS A N 1
ATOM 641 C CA . LYS A 1 85 ? -9.622 -8.150 3.965 1.00 94.06 85 LYS A CA 1
ATOM 642 C C . LYS A 1 85 ? -8.924 -9.392 3.399 1.00 94.06 85 LYS A C 1
ATOM 644 O O . LYS A 1 85 ? -9.444 -10.492 3.537 1.00 94.06 85 LYS A O 1
ATOM 649 N N . GLY A 1 86 ? -7.758 -9.233 2.768 1.00 91.69 86 GLY A N 1
ATOM 650 C CA . GLY A 1 86 ? -7.027 -10.328 2.122 1.00 91.69 86 GLY A CA 1
ATOM 651 C C . GLY A 1 86 ? -7.499 -10.650 0.698 1.00 91.69 86 GLY A C 1
ATOM 652 O O . GLY A 1 86 ? -7.021 -11.608 0.100 1.00 91.69 86 GLY A O 1
ATOM 653 N N . SER A 1 87 ? -8.385 -9.835 0.119 1.00 94.94 87 SER A N 1
ATOM 654 C CA . SER A 1 87 ? -8.790 -9.926 -1.287 1.00 94.94 87 SER A CA 1
ATOM 655 C C . SER A 1 87 ? -7.735 -9.270 -2.186 1.00 94.94 87 SER A C 1
ATOM 657 O O . SER A 1 87 ? -7.938 -8.187 -2.732 1.00 94.94 87 SER A O 1
ATOM 659 N N . THR A 1 88 ? -6.566 -9.906 -2.291 1.00 95.12 88 THR A N 1
ATOM 660 C CA . THR A 1 88 ? -5.358 -9.302 -2.879 1.00 95.12 88 THR A CA 1
ATOM 661 C C . THR A 1 88 ? -5.054 -9.736 -4.310 1.00 95.12 88 THR A C 1
ATOM 663 O O . THR A 1 88 ? -4.308 -9.044 -4.997 1.00 95.12 88 THR A O 1
ATOM 666 N N . ARG A 1 89 ? -5.618 -10.858 -4.779 1.00 93.94 89 ARG A N 1
ATOM 667 C CA . ARG A 1 89 ? -5.218 -11.518 -6.035 1.00 93.94 89 ARG A CA 1
ATOM 668 C C . ARG A 1 89 ? -5.222 -10.574 -7.239 1.00 93.94 89 ARG A C 1
ATOM 670 O O . ARG A 1 89 ? -4.192 -10.405 -7.883 1.00 93.94 89 ARG A O 1
ATOM 677 N N . ASP A 1 90 ? -6.363 -9.955 -7.523 1.00 95.19 90 ASP A N 1
ATOM 678 C CA . ASP A 1 90 ? -6.532 -9.138 -8.730 1.00 95.19 90 ASP A CA 1
ATOM 679 C C . ASP A 1 90 ? -5.736 -7.823 -8.627 1.00 95.19 90 ASP A C 1
ATOM 681 O O . ASP A 1 90 ? -5.167 -7.352 -9.613 1.00 95.19 90 ASP A O 1
ATOM 685 N N . ILE A 1 91 ? -5.609 -7.274 -7.410 1.00 95.62 91 ILE A N 1
ATOM 686 C CA . ILE A 1 91 ? -4.790 -6.087 -7.119 1.00 95.62 91 ILE A CA 1
ATOM 687 C C . ILE A 1 91 ? -3.315 -6.392 -7.395 1.00 95.62 91 ILE A C 1
ATOM 689 O O . ILE A 1 91 ? -2.654 -5.659 -8.129 1.00 95.62 91 ILE A O 1
ATOM 693 N N . PHE A 1 92 ? -2.806 -7.505 -6.864 1.00 96.25 92 PHE A N 1
ATOM 694 C CA . PHE A 1 92 ? -1.417 -7.915 -7.044 1.00 96.25 92 PHE A CA 1
ATOM 695 C C . PHE A 1 92 ? -1.108 -8.261 -8.496 1.00 96.25 92 PHE A C 1
ATOM 697 O O . PHE A 1 92 ? -0.088 -7.815 -9.010 1.00 96.25 92 PHE A O 1
ATOM 704 N N . GLN A 1 93 ? -1.993 -8.980 -9.190 1.00 95.44 93 GLN A N 1
ATOM 705 C CA . GLN A 1 93 ? -1.827 -9.257 -10.620 1.00 95.44 93 GLN A CA 1
ATOM 706 C C . GLN A 1 93 ? -1.757 -7.969 -11.441 1.00 95.44 93 GLN A C 1
ATOM 708 O O . GLN A 1 93 ? -0.917 -7.841 -12.333 1.00 95.44 93 GLN A O 1
ATOM 713 N N . ASN A 1 94 ? -2.607 -6.992 -11.122 1.00 94.31 94 ASN A N 1
ATOM 714 C CA . ASN A 1 94 ? -2.568 -5.699 -11.780 1.00 94.31 94 ASN A CA 1
ATOM 715 C C . ASN A 1 94 ? -1.250 -4.960 -11.500 1.00 94.31 94 ASN A C 1
ATOM 717 O O . ASN A 1 94 ? -0.643 -4.445 -12.436 1.00 94.31 94 ASN A O 1
ATOM 721 N N . TRP A 1 95 ? -0.767 -4.954 -10.256 1.00 94.38 95 TRP A N 1
ATOM 722 C CA . TRP A 1 95 ? 0.514 -4.332 -9.916 1.00 94.38 95 TRP A CA 1
ATOM 723 C C . TRP A 1 95 ? 1.716 -5.026 -10.567 1.00 94.38 95 TRP A C 1
ATOM 725 O O . TRP A 1 95 ? 2.615 -4.342 -11.050 1.00 94.38 95 TRP A O 1
ATOM 735 N N . VAL A 1 96 ? 1.712 -6.360 -10.664 1.00 94.12 96 VAL A N 1
ATOM 736 C CA . VAL A 1 96 ? 2.735 -7.119 -11.405 1.00 94.12 96 VAL A CA 1
ATOM 737 C C . VAL A 1 96 ? 2.717 -6.739 -12.885 1.00 94.12 96 VAL A C 1
ATOM 739 O O . VAL A 1 96 ? 3.767 -6.438 -13.449 1.00 94.12 96 VAL A O 1
ATOM 742 N N . ARG A 1 97 ? 1.534 -6.687 -13.510 1.00 93.12 97 ARG A N 1
ATOM 743 C CA . ARG A 1 97 ? 1.372 -6.292 -14.920 1.00 93.12 97 ARG A CA 1
ATOM 744 C C . ARG A 1 97 ? 1.841 -4.860 -15.189 1.00 93.12 97 ARG A C 1
ATOM 746 O O . ARG A 1 97 ? 2.332 -4.581 -16.276 1.00 93.12 97 ARG A O 1
ATOM 753 N N . GLN A 1 98 ? 1.694 -3.969 -14.213 1.00 90.88 98 GLN A N 1
ATOM 754 C CA . GLN A 1 98 ? 2.186 -2.590 -14.280 1.00 90.88 98 GLN A CA 1
ATOM 755 C C . GLN A 1 98 ? 3.695 -2.469 -14.010 1.00 90.88 98 GLN A C 1
ATOM 757 O O . GLN A 1 98 ? 4.249 -1.385 -14.150 1.00 90.88 98 GLN A O 1
ATOM 762 N N . GLY A 1 99 ? 4.373 -3.566 -13.660 1.00 91.94 99 GLY A N 1
ATOM 763 C CA . GLY A 1 99 ? 5.819 -3.595 -13.444 1.00 91.94 99 GLY A CA 1
ATOM 764 C C . GLY A 1 99 ? 6.265 -3.184 -12.041 1.00 91.94 99 GLY A C 1
ATOM 765 O O . GLY A 1 99 ? 7.462 -3.242 -11.756 1.00 91.94 99 GLY A O 1
ATOM 766 N N . HIS A 1 100 ? 5.333 -2.864 -11.140 1.00 91.38 100 HIS A N 1
ATOM 767 C CA . HIS A 1 100 ? 5.651 -2.339 -9.813 1.00 91.38 100 HIS A CA 1
ATOM 768 C C . HIS A 1 100 ? 6.508 -3.299 -8.990 1.00 91.38 100 HIS A C 1
ATOM 770 O O . HIS A 1 100 ? 6.338 -4.524 -8.989 1.00 91.38 100 HIS A O 1
ATOM 776 N N . SER A 1 101 ? 7.475 -2.742 -8.283 1.00 90.69 101 SER A N 1
ATOM 777 C CA . SER A 1 101 ? 8.354 -3.405 -7.334 1.00 90.69 101 SER A CA 1
ATOM 778 C C . SER A 1 101 ? 7.713 -3.493 -5.949 1.00 90.69 101 SER A C 1
ATOM 780 O O . SER A 1 101 ? 6.817 -2.734 -5.585 1.00 90.69 101 SER A O 1
ATOM 782 N N . ALA A 1 102 ? 8.190 -4.438 -5.137 1.00 90.62 102 ALA A N 1
ATOM 783 C CA . ALA A 1 102 ? 7.726 -4.550 -3.755 1.00 90.62 102 ALA A CA 1
ATOM 784 C C . ALA A 1 102 ? 8.128 -3.334 -2.900 1.00 90.62 102 ALA A C 1
ATOM 786 O O . ALA A 1 102 ? 7.460 -3.054 -1.910 1.00 90.62 102 ALA A O 1
ATOM 787 N N . GLY A 1 103 ? 9.196 -2.624 -3.284 1.00 90.12 103 GLY A N 1
ATOM 788 C CA . GLY A 1 103 ? 9.600 -1.370 -2.647 1.00 90.12 103 GLY A CA 1
ATOM 789 C C . GLY A 1 103 ? 8.594 -0.254 -2.912 1.00 90.12 103 GLY A C 1
ATOM 790 O O . GLY A 1 103 ? 8.145 0.383 -1.969 1.00 90.12 103 GLY A O 1
ATOM 791 N N . GLU A 1 104 ? 8.148 -0.092 -4.161 1.00 91.06 104 GLU A N 1
ATOM 792 C CA . GLU A 1 104 ? 7.112 0.892 -4.521 1.00 91.06 104 GLU A CA 1
ATOM 793 C C . GLU A 1 104 ? 5.784 0.613 -3.807 1.00 91.06 104 GLU A C 1
ATOM 795 O O . GLU A 1 104 ? 5.153 1.534 -3.294 1.00 91.06 104 GLU A O 1
ATOM 800 N N . VAL A 1 105 ? 5.390 -0.662 -3.691 1.00 92.31 105 VAL A N 1
ATOM 801 C CA . VAL A 1 105 ? 4.211 -1.053 -2.898 1.00 92.31 105 VAL A CA 1
ATOM 802 C C . VAL A 1 105 ? 4.393 -0.686 -1.424 1.00 92.31 105 VAL A C 1
ATOM 804 O O . VAL A 1 105 ? 3.484 -0.121 -0.822 1.00 92.31 105 VAL A O 1
ATOM 807 N N . ALA A 1 106 ? 5.551 -0.986 -0.828 1.00 92.00 106 ALA A N 1
ATOM 808 C CA . ALA A 1 106 ? 5.817 -0.661 0.573 1.00 92.00 106 ALA A CA 1
ATOM 809 C C . ALA A 1 106 ? 5.795 0.856 0.827 1.00 92.00 106 ALA A C 1
ATOM 811 O O . ALA A 1 106 ? 5.178 1.302 1.793 1.00 92.00 106 ALA A O 1
ATOM 812 N N . ASN A 1 107 ? 6.393 1.642 -0.071 1.00 91.44 107 ASN A N 1
ATOM 813 C CA . ASN A 1 107 ? 6.388 3.101 0.005 1.00 91.44 107 ASN A CA 1
ATOM 814 C C . ASN A 1 107 ? 4.962 3.658 -0.085 1.00 91.44 107 ASN A C 1
ATOM 816 O O . ASN A 1 107 ? 4.572 4.483 0.739 1.00 91.44 107 ASN A O 1
ATOM 820 N N . ALA A 1 108 ? 4.146 3.149 -1.014 1.00 91.25 108 ALA A N 1
ATOM 821 C CA . ALA A 1 108 ? 2.745 3.549 -1.127 1.00 91.25 108 ALA A CA 1
ATOM 822 C C . ALA A 1 108 ? 1.946 3.209 0.144 1.00 91.25 108 ALA A C 1
ATOM 824 O O . ALA A 1 108 ? 1.168 4.034 0.628 1.00 91.25 108 ALA A O 1
ATOM 825 N N . LEU A 1 109 ? 2.170 2.029 0.736 1.00 93.00 109 LEU A N 1
ATOM 826 C CA . LEU A 1 109 ? 1.513 1.617 1.982 1.00 93.00 109 LEU A CA 1
ATOM 827 C C . LEU A 1 109 ? 1.911 2.487 3.184 1.00 93.00 109 LEU A C 1
ATOM 829 O O . LEU A 1 109 ? 1.083 2.684 4.073 1.00 93.00 109 LEU A O 1
ATOM 833 N N . ASN A 1 110 ? 3.124 3.049 3.197 1.00 91.31 110 ASN A N 1
ATOM 834 C CA . ASN A 1 110 ? 3.605 3.900 4.287 1.00 91.31 110 ASN A CA 1
ATOM 835 C C . ASN A 1 110 ? 2.718 5.137 4.501 1.00 91.31 110 ASN A C 1
ATOM 837 O O . ASN A 1 110 ? 2.433 5.506 5.639 1.00 91.31 110 ASN A O 1
ATOM 841 N N . SER A 1 111 ? 2.184 5.716 3.421 1.00 87.94 111 SER A N 1
ATOM 842 C CA . SER A 1 111 ? 1.245 6.844 3.509 1.00 87.94 111 SER A CA 1
ATOM 843 C C . SER A 1 111 ? -0.009 6.508 4.334 1.00 87.94 111 SER A C 1
ATOM 845 O O . SER A 1 111 ? -0.496 7.331 5.113 1.00 87.94 111 SER A O 1
ATOM 847 N N . PHE A 1 112 ? -0.495 5.266 4.250 1.00 90.06 112 PHE A N 1
ATOM 848 C CA . PHE A 1 112 ? -1.651 4.793 5.013 1.00 90.06 112 PHE A CA 1
ATOM 849 C C . PHE A 1 112 ? -1.311 4.471 6.469 1.00 90.06 112 PHE A C 1
ATOM 851 O O . PHE A 1 112 ? -2.198 4.562 7.322 1.00 90.06 112 PHE A O 1
ATOM 858 N N . ILE A 1 113 ? -0.048 4.144 6.762 1.00 91.88 113 ILE A N 1
ATOM 859 C CA . ILE A 1 113 ? 0.452 4.012 8.136 1.00 91.88 113 ILE A CA 1
ATOM 860 C C . ILE A 1 113 ? 0.465 5.384 8.806 1.00 91.88 113 ILE A C 1
ATOM 862 O O . ILE A 1 113 ? -0.114 5.550 9.877 1.00 91.88 113 ILE A O 1
ATOM 866 N N . THR A 1 114 ? 1.049 6.392 8.149 1.00 90.56 114 THR A N 1
ATOM 867 C CA . THR A 1 114 ? 1.086 7.767 8.672 1.00 90.56 114 THR A CA 1
ATOM 868 C C . THR A 1 114 ? -0.318 8.342 8.863 1.00 90.56 114 THR A C 1
ATOM 870 O O . THR A 1 114 ? -0.569 9.045 9.838 1.00 90.56 114 THR A O 1
ATOM 873 N N . ALA A 1 115 ? -1.259 7.997 7.979 1.00 89.38 115 ALA A N 1
ATOM 874 C CA . ALA A 1 115 ? -2.662 8.392 8.098 1.00 89.38 115 ALA A CA 1
ATOM 875 C C . ALA A 1 115 ? -3.461 7.599 9.157 1.00 89.38 115 ALA A C 1
ATOM 877 O O . ALA A 1 115 ? -4.649 7.865 9.337 1.00 89.38 115 ALA A O 1
ATOM 878 N N . GLY A 1 116 ? -2.868 6.595 9.816 1.00 91.25 116 GLY A N 1
ATOM 879 C CA . GLY A 1 116 ? -3.553 5.739 10.792 1.00 91.25 116 GLY A CA 1
ATOM 880 C C . GLY A 1 116 ? -4.616 4.809 10.191 1.00 91.25 116 GLY A C 1
ATOM 881 O O . GLY A 1 116 ? -5.412 4.226 10.924 1.00 91.25 116 GLY A O 1
ATOM 882 N N . LYS A 1 117 ? -4.644 4.660 8.860 1.00 91.81 117 LYS A N 1
ATOM 883 C CA . LYS A 1 117 ? -5.581 3.788 8.130 1.00 91.81 117 LYS A CA 1
ATOM 884 C C . LYS A 1 117 ? -5.079 2.341 8.027 1.00 91.81 117 LYS A C 1
ATOM 886 O O . LYS A 1 117 ? -5.855 1.447 7.695 1.00 91.81 117 LYS A O 1
ATOM 891 N N . LEU A 1 118 ? -3.793 2.109 8.289 1.00 93.50 118 LEU A N 1
ATOM 892 C CA . LEU A 1 118 ? -3.136 0.808 8.199 1.00 93.50 118 LEU A CA 1
ATOM 893 C C . LEU A 1 118 ? -2.103 0.656 9.324 1.00 93.50 118 LEU A C 1
ATOM 895 O O . LEU A 1 118 ? -1.407 1.609 9.654 1.00 93.50 118 LEU A O 1
ATOM 899 N N . THR A 1 119 ? -1.981 -0.533 9.917 1.00 95.25 119 THR A N 1
ATOM 900 C CA . THR A 1 119 ? -0.915 -0.814 10.894 1.00 95.25 119 THR A CA 1
ATOM 901 C C . THR A 1 119 ? 0.384 -1.211 10.188 1.00 95.25 119 THR A C 1
ATOM 903 O O . THR A 1 119 ? 0.344 -1.771 9.090 1.00 95.25 119 THR A O 1
ATOM 906 N N . ASP A 1 120 ? 1.535 -0.972 10.825 1.00 94.88 120 ASP A N 1
ATOM 907 C CA . ASP A 1 120 ? 2.852 -1.324 10.265 1.00 94.88 120 ASP A CA 1
ATOM 908 C C . ASP A 1 120 ? 2.972 -2.824 9.952 1.00 94.88 120 ASP A C 1
ATOM 910 O O . ASP A 1 120 ? 3.340 -3.209 8.840 1.00 94.88 120 ASP A O 1
ATOM 914 N N . ASP A 1 121 ? 2.546 -3.680 10.887 1.00 95.50 121 ASP A N 1
ATOM 915 C CA . ASP A 1 121 ? 2.539 -5.133 10.688 1.00 95.50 121 ASP A CA 1
ATOM 916 C C . ASP A 1 121 ? 1.697 -5.532 9.474 1.00 95.50 121 ASP A C 1
ATOM 918 O O . ASP A 1 121 ? 2.111 -6.363 8.660 1.00 95.50 121 ASP A O 1
ATOM 922 N N . ARG A 1 122 ? 0.531 -4.894 9.294 1.00 94.94 122 ARG A N 1
ATOM 923 C CA . ARG A 1 122 ? -0.345 -5.205 8.167 1.00 94.94 122 ARG A CA 1
ATOM 924 C C . ARG A 1 122 ? 0.250 -4.745 6.841 1.00 94.94 122 ARG A C 1
ATOM 926 O O . ARG A 1 122 ? 0.155 -5.474 5.854 1.00 94.94 122 ARG A O 1
ATOM 933 N N . ALA A 1 123 ? 0.866 -3.567 6.807 1.00 94.62 123 ALA A N 1
ATOM 934 C CA . ALA A 1 123 ? 1.567 -3.078 5.626 1.00 94.62 123 ALA A CA 1
ATOM 935 C C . ALA A 1 123 ? 2.720 -4.014 5.231 1.00 94.62 123 ALA A C 1
ATOM 937 O O . ALA A 1 123 ? 2.864 -4.371 4.058 1.00 94.62 123 ALA A O 1
ATOM 938 N N . ARG A 1 124 ? 3.493 -4.480 6.220 1.00 94.38 124 ARG A N 1
ATOM 939 C CA . ARG A 1 124 ? 4.598 -5.423 6.024 1.00 94.38 124 ARG A CA 1
ATOM 940 C C . ARG A 1 124 ? 4.120 -6.757 5.459 1.00 94.38 124 ARG A C 1
ATOM 942 O O . ARG A 1 124 ? 4.750 -7.289 4.543 1.00 94.38 124 ARG A O 1
ATOM 949 N N . ASP A 1 125 ? 3.002 -7.274 5.960 1.00 95.56 125 ASP A N 1
ATOM 950 C CA . ASP A 1 125 ? 2.380 -8.490 5.438 1.00 95.56 125 ASP A CA 1
ATOM 951 C C . ASP A 1 125 ? 1.937 -8.334 3.984 1.00 95.56 125 ASP A C 1
ATOM 953 O O . ASP A 1 125 ? 2.286 -9.169 3.150 1.00 95.56 125 ASP A O 1
ATOM 957 N N . ILE A 1 126 ? 1.245 -7.242 3.649 1.00 95.75 126 ILE A N 1
ATOM 958 C CA . ILE A 1 126 ? 0.796 -6.977 2.275 1.00 95.75 126 ILE A CA 1
ATOM 959 C C . ILE A 1 126 ? 1.995 -6.883 1.320 1.00 95.75 126 ILE A C 1
ATOM 961 O O . ILE A 1 126 ? 1.992 -7.519 0.263 1.00 95.75 126 ILE A O 1
ATOM 965 N N . ALA A 1 127 ? 3.042 -6.142 1.695 1.00 94.62 127 ALA A N 1
ATOM 966 C CA . ALA A 1 127 ? 4.254 -6.013 0.888 1.00 94.62 127 ALA A CA 1
ATOM 967 C C . ALA A 1 127 ? 4.992 -7.354 0.715 1.00 94.62 127 ALA A C 1
ATOM 969 O O . ALA A 1 127 ? 5.531 -7.638 -0.360 1.00 94.62 127 ALA A O 1
ATOM 970 N N . ARG A 1 128 ? 5.006 -8.203 1.754 1.00 95.06 128 ARG A N 1
ATOM 971 C CA . ARG A 1 128 ? 5.544 -9.568 1.685 1.00 95.06 128 ARG A CA 1
ATOM 972 C C . ARG A 1 128 ? 4.738 -10.430 0.716 1.00 95.06 128 ARG A C 1
ATOM 974 O O . ARG A 1 128 ? 5.332 -11.023 -0.176 1.00 95.06 128 ARG A O 1
ATOM 981 N N . TRP A 1 129 ? 3.413 -10.446 0.824 1.00 96.06 129 TRP A N 1
ATOM 982 C CA . TRP A 1 129 ? 2.569 -11.250 -0.063 1.00 96.06 129 TRP A CA 1
ATOM 983 C C . TRP A 1 129 ? 2.704 -10.839 -1.526 1.00 96.06 129 TRP A C 1
ATOM 985 O O . TRP A 1 129 ? 2.799 -11.697 -2.400 1.00 96.06 129 TRP A O 1
ATOM 995 N N . PHE A 1 130 ? 2.768 -9.535 -1.805 1.00 95.69 130 PHE A N 1
ATOM 996 C CA . PHE A 1 130 ? 3.008 -9.056 -3.163 1.00 95.69 130 PHE A CA 1
ATOM 997 C C . PHE A 1 130 ? 4.362 -9.535 -3.707 1.00 95.69 130 PHE A C 1
ATOM 999 O O . PHE A 1 130 ? 4.456 -9.982 -4.850 1.00 95.69 130 PHE A O 1
ATOM 1006 N N . ARG A 1 131 ? 5.414 -9.486 -2.880 1.00 95.06 131 ARG A N 1
ATOM 1007 C CA . ARG A 1 131 ? 6.746 -9.992 -3.240 1.00 95.06 131 ARG A CA 1
ATOM 1008 C C . ARG A 1 131 ? 6.718 -11.482 -3.574 1.00 95.06 131 ARG A C 1
ATOM 1010 O O . ARG A 1 131 ? 7.397 -11.885 -4.513 1.00 95.06 131 ARG A O 1
ATOM 1017 N N . ASP A 1 132 ? 5.961 -12.270 -2.819 1.00 94.81 132 ASP A N 1
ATOM 1018 C CA . ASP A 1 132 ? 5.831 -13.710 -3.045 1.00 94.81 132 ASP A CA 1
ATOM 1019 C C . ASP A 1 132 ? 5.108 -13.991 -4.370 1.00 94.81 132 ASP A C 1
ATOM 1021 O O . ASP A 1 132 ? 5.588 -14.792 -5.169 1.00 94.81 132 ASP A O 1
ATOM 1025 N N . VAL A 1 133 ? 4.032 -13.252 -4.668 1.00 94.50 133 VAL A N 1
ATOM 1026 C CA . VAL A 1 133 ? 3.318 -13.353 -5.954 1.00 94.50 133 VAL A CA 1
ATOM 1027 C C . VAL A 1 133 ? 4.197 -12.944 -7.136 1.00 94.50 133 VAL A C 1
ATOM 1029 O O . VAL A 1 133 ? 4.162 -13.606 -8.163 1.00 94.50 133 VAL A O 1
ATOM 1032 N N . LYS A 1 134 ? 5.013 -11.892 -7.007 1.00 91.38 134 LYS A N 1
ATOM 1033 C CA . LYS A 1 134 ? 5.906 -11.434 -8.089 1.00 91.38 134 LYS A CA 1
ATOM 1034 C C . LYS A 1 134 ? 7.038 -12.425 -8.408 1.00 91.38 134 LYS A C 1
ATOM 1036 O O . LYS A 1 134 ? 7.611 -12.355 -9.490 1.00 91.38 134 LYS A O 1
ATOM 1041 N N . LYS A 1 135 ? 7.409 -13.286 -7.455 1.00 89.62 135 LYS A N 1
ATOM 1042 C CA . LYS A 1 135 ? 8.453 -14.311 -7.627 1.00 89.62 135 LYS A CA 1
ATOM 1043 C C . LYS A 1 135 ? 7.926 -15.635 -8.180 1.00 89.62 135 LYS A C 1
ATOM 1045 O O . LYS A 1 135 ? 8.745 -16.456 -8.589 1.00 89.62 135 LYS A O 1
ATOM 1050 N N . SER A 1 136 ? 6.615 -15.856 -8.097 1.00 79.50 136 SER A N 1
ATOM 1051 C CA . SER A 1 136 ? 5.945 -17.055 -8.605 1.00 79.50 136 SER A CA 1
ATOM 1052 C C . SER A 1 136 ? 5.784 -17.013 -10.116 1.00 79.50 136 SER A C 1
ATOM 1054 O O . SER A 1 136 ? 5.638 -18.128 -10.661 1.00 79.50 136 SER A O 1
#